Protein AF-A0A5E6N2L8-F1 (afdb_monomer)

Solvent-accessible surface area (backbone atoms only — not comparable to full-atom values): 9263 Å² total; per-residue (Å²): 128,86,51,7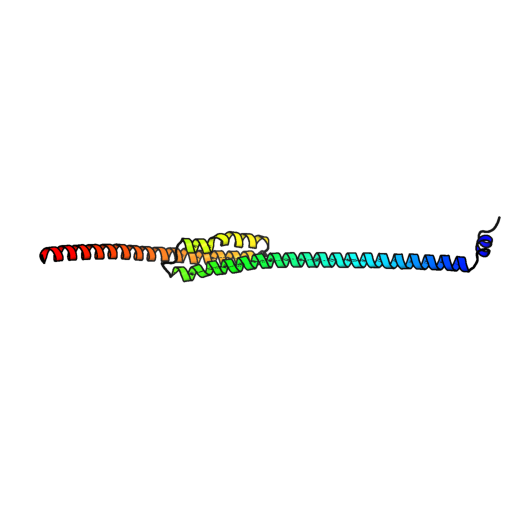3,65,64,65,58,70,72,53,57,69,67,58,56,50,51,51,52,52,49,52,54,49,55,50,52,52,51,54,49,51,56,49,49,52,54,50,48,53,52,49,52,52,50,50,51,52,51,50,55,50,51,50,53,49,51,55,48,50,55,44,52,48,51,38,53,49,39,51,51,46,48,57,55,46,63,73,43,61,76,41,82,83,60,44,74,66,58,54,47,66,46,45,69,59,38,66,60,40,53,56,56,36,59,77,75,48,54,72,72,54,40,52,52,53,52,48,52,54,50,56,52,47,54,54,48,55,54,51,50,58,58,41,50,55,53,52,52,50,51,54,51,49,52,52,51,51,54,50,50,53,52,52,51,53,52,51,53,52,53,53,57,62,71,78,104

Secondary structure (DSSP, 8-state):
---HHHHHHTS-HHHHHHHHHHHHHHHHHHHHHHHHHHHHHHHHHHHHHHHHHHHHHHHHHHHHHHHHHHHHHHHTHHHHTT-TTS-HHHHHHHHTTHHHHHHHHHHHS-HHHHHHHHHHHHHHHHHHHHHHHHHHHHHHHHHHHHHHHHHHHHHHHHHHHHHHHH--

Sequence (168 aa):
MESIIELFSKVSDVIWSAIIASCITIFGVYLTNKYHERRQTTLLAHEKQKYQSEQKFTLKKEVFLDVARSFADVLEIIPNLTNLEFTQKDIEMKMADHGGIVAKSCLVAKESSVAAILSYSTETTEVFIKLMKEREVVLGHQKTIEIYQSTINSAENEKDRIISRIKN

Radius of gyration: 42.79 Å; Cα contacts (8 Å, |Δi|>4): 44; chains: 1; bounding box: 114×40×117 Å

Foldseek 3Di:
DPPVVNVVVVDDVVVVVVVVVVVVVVVVVVVVVVVVVVVVVVVVVVVVVVVVVVVLVVLLVVLVVLQVQLVVLLVVVLVCLVPLPCDPVNNCVSNVCNVVSLVSNVVNDDPVVNVVSVVSVVVSVVSVVVSVVVSVVVNVVVVVVVVVVVVVVVVVVVVVVVVVVVVD

pLDDT: mean 90.08, std 8.8, range [46.56, 97.44]

Structure (mmCIF, N/CA/C/O backbone):
data_AF-A0A5E6N2L8-F1
#
_entry.id   AF-A0A5E6N2L8-F1
#
loop_
_atom_site.group_PDB
_atom_site.id
_atom_site.type_symbol
_atom_site.label_atom_id
_atom_site.label_alt_id
_atom_site.label_comp_id
_atom_site.label_asym_id
_atom_site.label_entity_id
_atom_site.label_seq_id
_atom_site.pdbx_PDB_ins_code
_atom_site.Cartn_x
_atom_site.Cartn_y
_atom_site.Cartn_z
_atom_site.occupancy
_atom_site.B_iso_or_equiv
_atom_site.auth_seq_id
_atom_site.auth_comp_id
_atom_site.auth_asym_id
_atom_site.auth_atom_id
_atom_site.pdbx_PDB_model_num
ATOM 1 N N . MET A 1 1 ? 63.946 -5.913 -69.819 1.00 46.56 1 MET A N 1
ATOM 2 C CA . MET A 1 1 ? 63.242 -5.563 -68.572 1.00 46.56 1 MET A CA 1
ATOM 3 C C . MET A 1 1 ? 61.821 -5.284 -69.008 1.00 46.56 1 MET A C 1
ATOM 5 O O . MET A 1 1 ? 61.542 -4.159 -69.397 1.00 46.56 1 MET A O 1
ATOM 9 N N . GLU A 1 2 ? 61.009 -6.339 -69.143 1.00 52.31 2 GLU A N 1
ATOM 10 C CA . GLU A 1 2 ? 59.612 -6.185 -69.568 1.00 52.31 2 GLU A CA 1
ATOM 11 C C . GLU A 1 2 ? 58.955 -5.216 -68.595 1.00 52.31 2 GLU A C 1
ATOM 13 O O . GLU A 1 2 ? 58.916 -5.448 -67.382 1.00 52.31 2 GLU A O 1
ATOM 18 N N . SER A 1 3 ? 58.581 -4.054 -69.118 1.00 60.84 3 SER A N 1
ATOM 19 C CA . SER A 1 3 ? 57.981 -3.015 -68.305 1.00 60.84 3 SER A CA 1
ATOM 20 C C . SER A 1 3 ? 56.618 -3.540 -67.879 1.00 60.84 3 SER A C 1
ATOM 22 O O . SER A 1 3 ? 55.884 -4.073 -68.704 1.00 60.84 3 SER A O 1
ATOM 24 N N . ILE A 1 4 ? 56.254 -3.373 -66.609 1.00 63.97 4 ILE A N 1
ATOM 25 C CA . ILE A 1 4 ? 54.952 -3.779 -66.040 1.00 63.97 4 ILE A CA 1
ATOM 26 C C . ILE A 1 4 ? 53.775 -3.353 -66.949 1.00 63.97 4 ILE A C 1
ATOM 28 O O . ILE A 1 4 ? 52.756 -4.028 -67.029 1.00 63.97 4 ILE A O 1
ATOM 32 N N . ILE A 1 5 ? 53.966 -2.278 -67.711 1.00 64.75 5 ILE A N 1
ATOM 33 C CA . ILE A 1 5 ? 53.054 -1.712 -68.704 1.00 64.75 5 ILE A CA 1
ATOM 34 C C . ILE A 1 5 ? 52.789 -2.647 -69.911 1.00 64.75 5 ILE A C 1
ATOM 36 O O . ILE A 1 5 ? 51.644 -2.740 -70.345 1.00 64.75 5 ILE A O 1
ATOM 40 N N . GLU A 1 6 ? 53.784 -3.379 -70.432 1.00 63.03 6 GLU A N 1
ATOM 41 C CA . GLU A 1 6 ? 53.599 -4.350 -71.538 1.00 63.03 6 GLU A CA 1
ATOM 42 C C . GLU A 1 6 ? 52.846 -5.611 -71.091 1.00 63.03 6 GLU A C 1
ATOM 44 O O . GLU A 1 6 ? 52.136 -6.244 -71.871 1.00 63.03 6 GLU A O 1
ATOM 49 N N . LEU A 1 7 ? 52.969 -5.967 -69.812 1.00 61.75 7 LEU A N 1
ATOM 50 C CA . LEU A 1 7 ? 52.265 -7.101 -69.216 1.00 61.75 7 LEU A CA 1
ATOM 51 C C . LEU A 1 7 ? 50.783 -6.765 -68.963 1.00 61.75 7 LEU A C 1
ATOM 53 O O . LEU A 1 7 ? 49.921 -7.627 -69.116 1.00 61.75 7 LEU A O 1
ATOM 57 N N . PHE A 1 8 ? 50.478 -5.497 -68.660 1.00 63.47 8 PHE A N 1
ATOM 58 C CA . PHE A 1 8 ? 49.113 -4.971 -68.532 1.00 63.47 8 PHE A CA 1
ATOM 59 C C . PHE A 1 8 ? 48.386 -4.831 -69.881 1.00 63.47 8 PHE A C 1
ATOM 61 O O . PHE A 1 8 ? 47.178 -5.065 -69.938 1.00 63.47 8 PHE A O 1
ATOM 68 N N . SER A 1 9 ? 49.095 -4.486 -70.962 1.00 65.56 9 SER A N 1
ATOM 69 C CA . SER A 1 9 ? 48.499 -4.286 -72.296 1.00 65.56 9 SER A CA 1
ATOM 70 C C . SER A 1 9 ? 48.175 -5.586 -73.043 1.00 65.56 9 SER A C 1
ATOM 72 O O . SER A 1 9 ? 47.424 -5.569 -74.016 1.00 65.56 9 SER A O 1
ATOM 74 N N . LYS A 1 10 ? 48.708 -6.726 -72.585 1.00 68.12 10 LYS A N 1
ATOM 75 C CA . LYS A 1 10 ? 48.451 -8.061 -73.157 1.00 68.12 10 LYS A CA 1
ATOM 76 C C . LYS A 1 10 ? 47.185 -8.727 -72.600 1.00 68.12 10 LYS A C 1
ATOM 78 O O . LYS A 1 10 ? 46.752 -9.765 -73.102 1.00 68.12 10 LYS A O 1
ATOM 83 N N . VAL A 1 11 ? 46.608 -8.153 -71.546 1.00 71.75 11 VAL A N 1
ATOM 84 C CA . VAL A 1 11 ? 45.395 -8.635 -70.881 1.00 71.75 11 VAL A CA 1
ATOM 85 C C . VAL A 1 11 ? 44.171 -8.069 -71.605 1.00 71.75 11 VAL A C 1
ATOM 87 O O . VAL A 1 11 ? 44.068 -6.863 -71.790 1.00 71.75 11 VAL A O 1
ATOM 90 N N . SER A 1 12 ? 43.242 -8.941 -72.011 1.00 76.38 12 SER A N 1
ATOM 91 C CA . SER A 1 12 ? 42.002 -8.547 -72.699 1.00 76.38 12 SER A CA 1
ATOM 92 C C . SER A 1 12 ? 41.166 -7.579 -71.856 1.00 76.38 12 SER A C 1
ATOM 94 O O . SER A 1 12 ? 41.001 -7.793 -70.652 1.00 76.38 12 SER A O 1
ATOM 96 N N . ASP A 1 13 ? 40.558 -6.580 -72.500 1.00 78.81 13 ASP A N 1
ATOM 97 C CA . ASP A 1 13 ? 39.634 -5.616 -71.881 1.00 78.81 13 ASP A CA 1
ATOM 98 C C . ASP A 1 13 ? 38.517 -6.294 -71.070 1.00 78.81 13 ASP A C 1
ATOM 100 O O . ASP A 1 13 ? 38.057 -5.765 -70.056 1.00 78.81 13 ASP A O 1
ATOM 104 N N . VAL A 1 14 ? 38.126 -7.516 -71.452 1.00 83.25 14 VAL A N 1
ATOM 105 C CA . VAL A 1 14 ? 37.145 -8.330 -70.718 1.00 83.25 14 VAL A CA 1
ATOM 106 C C . VAL A 1 14 ? 37.626 -8.637 -69.295 1.00 83.25 14 VAL A C 1
ATOM 108 O O . VAL A 1 14 ? 36.849 -8.541 -68.347 1.00 83.25 14 VAL A O 1
ATOM 111 N N . ILE A 1 15 ? 38.911 -8.945 -69.112 1.00 84.94 15 ILE A N 1
ATOM 112 C CA . ILE A 1 15 ? 39.492 -9.263 -67.800 1.00 84.94 15 ILE A CA 1
ATOM 113 C C . ILE A 1 15 ? 39.566 -7.998 -66.936 1.00 84.94 15 ILE A C 1
ATOM 115 O O . ILE A 1 15 ? 39.201 -8.040 -65.760 1.00 84.94 15 ILE A O 1
ATOM 119 N N . TRP A 1 16 ? 39.938 -6.854 -67.521 1.00 83.31 16 TRP A N 1
ATOM 120 C CA . TRP A 1 16 ? 39.904 -5.562 -66.827 1.00 83.31 16 TRP A CA 1
ATOM 121 C C . TRP A 1 16 ? 38.489 -5.179 -66.391 1.00 83.31 16 TRP A C 1
ATOM 123 O O . TRP A 1 16 ? 38.287 -4.769 -65.246 1.00 83.31 16 TRP A O 1
ATOM 133 N N . SER A 1 17 ? 37.493 -5.394 -67.255 1.00 86.44 17 SER A N 1
ATOM 134 C CA . SER A 1 17 ? 36.089 -5.145 -66.918 1.00 86.44 17 SER A CA 1
ATOM 135 C C . SER A 1 17 ? 35.597 -6.037 -65.770 1.00 86.44 17 SER A C 1
ATOM 137 O O . SER A 1 17 ? 34.917 -5.550 -64.866 1.00 86.44 17 SER A O 1
ATOM 139 N N . ALA A 1 18 ? 36.004 -7.312 -65.740 1.00 88.44 18 ALA A N 1
ATOM 140 C CA . ALA A 1 18 ? 35.645 -8.249 -64.680 1.00 88.44 18 ALA A CA 1
ATOM 141 C C . ALA A 1 18 ? 36.272 -7.862 -63.330 1.00 88.44 18 ALA A C 1
ATOM 143 O O . ALA A 1 18 ? 35.602 -7.921 -62.296 1.00 88.44 18 ALA A O 1
ATOM 144 N N . ILE A 1 19 ? 37.533 -7.413 -63.333 1.00 88.88 19 ILE A N 1
ATOM 145 C CA . ILE A 1 19 ? 38.221 -6.931 -62.126 1.00 88.88 19 ILE A CA 1
ATOM 146 C C . ILE A 1 19 ? 37.523 -5.681 -61.580 1.00 88.88 19 ILE A C 1
ATOM 148 O O . ILE A 1 19 ? 37.205 -5.621 -60.392 1.00 88.88 19 ILE A O 1
ATOM 152 N N . ILE A 1 20 ? 37.230 -4.705 -62.444 1.00 89.62 20 ILE A N 1
ATOM 153 C CA . ILE A 1 20 ? 36.555 -3.463 -62.046 1.00 89.62 20 ILE A CA 1
ATOM 154 C C . ILE A 1 20 ? 35.147 -3.762 -61.510 1.00 89.62 20 ILE A C 1
ATOM 156 O O . ILE A 1 20 ? 34.783 -3.262 -60.445 1.00 89.62 20 ILE A O 1
ATOM 160 N N . ALA A 1 21 ? 34.378 -4.623 -62.184 1.00 90.56 21 ALA A N 1
ATOM 161 C CA . ALA A 1 21 ? 33.045 -5.029 -61.738 1.00 90.56 21 ALA A CA 1
ATOM 162 C C . ALA A 1 21 ? 33.074 -5.734 -60.369 1.00 90.56 21 ALA A C 1
ATOM 164 O O . ALA A 1 21 ? 32.238 -5.453 -59.504 1.00 90.56 21 ALA A O 1
ATOM 165 N N . SER A 1 22 ? 34.061 -6.604 -60.137 1.00 92.31 22 SER A N 1
ATOM 166 C CA . SER A 1 22 ? 34.262 -7.273 -58.846 1.00 92.31 22 SER A CA 1
ATOM 167 C C . SER A 1 22 ? 34.590 -6.272 -57.732 1.00 92.31 22 SER A C 1
ATOM 169 O O . SER A 1 22 ? 33.947 -6.282 -56.680 1.00 92.31 22 SER A O 1
ATOM 171 N N . CYS A 1 23 ? 35.505 -5.331 -57.983 1.00 92.31 23 CYS A N 1
ATOM 172 C CA . CYS A 1 23 ? 35.852 -4.273 -57.030 1.00 92.31 23 CYS A CA 1
ATOM 173 C C . CYS A 1 23 ? 34.649 -3.387 -56.674 1.00 92.31 23 CYS A C 1
ATOM 175 O O . CYS A 1 23 ? 34.424 -3.112 -55.494 1.00 92.31 23 CYS A O 1
ATOM 177 N N . ILE A 1 24 ? 33.846 -2.984 -57.667 1.00 93.62 24 ILE A N 1
ATOM 178 C CA . ILE A 1 24 ? 32.617 -2.203 -57.445 1.00 93.62 24 ILE A CA 1
ATOM 179 C C . ILE A 1 24 ? 31.626 -2.995 -56.585 1.00 93.62 24 ILE A C 1
ATOM 181 O O . ILE A 1 24 ? 31.041 -2.442 -55.654 1.00 93.62 24 ILE A O 1
ATOM 185 N N . THR A 1 25 ? 31.475 -4.294 -56.847 1.00 94.56 25 THR A N 1
ATOM 186 C CA . THR A 1 25 ? 30.565 -5.164 -56.089 1.00 94.56 25 THR A CA 1
ATOM 187 C C . THR A 1 25 ? 31.010 -5.310 -54.633 1.00 94.56 25 THR A C 1
ATOM 189 O O . THR A 1 25 ? 30.212 -5.092 -53.721 1.00 94.56 25 THR A O 1
ATOM 192 N N . ILE A 1 26 ? 32.291 -5.610 -54.391 1.00 93.62 26 ILE A N 1
ATOM 193 C CA . ILE A 1 26 ? 32.857 -5.742 -53.038 1.00 93.62 26 ILE A CA 1
ATOM 194 C C . ILE A 1 26 ? 32.718 -4.425 -52.269 1.00 93.62 26 ILE A C 1
ATOM 196 O O . ILE A 1 26 ? 32.300 -4.422 -51.110 1.00 93.62 26 ILE A O 1
ATOM 200 N N . PHE A 1 27 ? 33.017 -3.298 -52.917 1.00 94.12 27 PHE A N 1
ATOM 201 C CA . PHE A 1 27 ? 32.884 -1.980 -52.307 1.00 94.12 27 PHE A CA 1
ATOM 202 C C . PHE A 1 27 ? 31.422 -1.639 -51.981 1.00 94.12 27 PHE A C 1
ATOM 204 O O . PHE A 1 27 ? 31.130 -1.157 -50.885 1.00 94.12 27 PHE A O 1
ATOM 211 N N . GLY A 1 28 ? 30.490 -1.954 -52.886 1.00 93.75 28 GLY A N 1
ATOM 212 C CA . GLY A 1 28 ? 29.053 -1.770 -52.676 1.00 93.75 28 GLY A CA 1
ATOM 213 C C . GLY A 1 28 ? 28.512 -2.592 -51.502 1.00 93.75 28 GLY A C 1
ATOM 214 O O . GLY A 1 28 ? 27.782 -2.057 -50.661 1.00 93.75 28 GLY A O 1
ATOM 215 N N . VAL A 1 29 ? 28.923 -3.859 -51.384 1.00 94.50 29 VAL A N 1
ATOM 216 C CA . VAL A 1 29 ? 28.563 -4.727 -50.247 1.00 94.50 29 VAL A CA 1
ATOM 217 C C . VAL A 1 29 ? 29.197 -4.222 -48.951 1.00 94.50 29 VAL A C 1
ATOM 219 O O . VAL A 1 29 ? 28.517 -4.165 -47.928 1.00 94.50 29 VAL A O 1
ATOM 222 N N . TYR A 1 30 ? 30.460 -3.788 -48.980 1.00 94.25 30 TYR A N 1
ATOM 223 C CA . TYR A 1 30 ? 31.142 -3.233 -47.808 1.00 94.25 30 TYR A CA 1
ATOM 224 C C . TYR A 1 30 ? 30.438 -1.978 -47.270 1.00 94.25 30 TYR A C 1
ATOM 226 O O . TYR A 1 30 ? 30.160 -1.890 -46.070 1.00 94.25 30 TYR A O 1
ATOM 234 N N . LEU A 1 31 ? 30.101 -1.022 -48.145 1.00 93.56 31 LEU A N 1
ATOM 235 C CA . LEU A 1 31 ? 29.368 0.186 -47.758 1.00 93.56 31 LEU A CA 1
ATOM 236 C C . LEU A 1 31 ? 27.981 -0.146 -47.199 1.00 93.56 31 LEU A C 1
ATOM 238 O O . LEU A 1 31 ? 27.591 0.392 -46.160 1.00 93.56 31 LEU A O 1
ATOM 242 N N . THR A 1 32 ? 27.264 -1.056 -47.859 1.00 92.88 32 THR A N 1
ATOM 243 C CA . THR A 1 32 ? 25.921 -1.487 -47.454 1.00 92.88 32 THR A CA 1
ATOM 244 C C . THR A 1 32 ? 25.947 -2.181 -46.091 1.00 92.88 32 THR A C 1
ATOM 246 O O . THR A 1 32 ? 25.194 -1.794 -45.196 1.00 92.88 32 THR A O 1
ATOM 249 N N . ASN A 1 33 ? 26.871 -3.119 -45.868 1.00 93.94 33 ASN A N 1
ATOM 250 C CA . ASN A 1 33 ? 27.029 -3.801 -44.580 1.00 93.94 33 ASN A CA 1
ATOM 251 C C . ASN A 1 33 ? 27.389 -2.825 -43.455 1.00 93.94 33 ASN A C 1
ATOM 253 O O . ASN A 1 33 ? 26.770 -2.863 -42.393 1.00 93.94 33 ASN A O 1
ATOM 257 N N . LYS A 1 34 ? 28.317 -1.891 -43.703 1.00 92.00 34 LYS A N 1
ATOM 258 C CA . LYS A 1 34 ? 28.701 -0.866 -42.720 1.00 92.00 34 LYS A CA 1
ATOM 259 C C . LYS A 1 34 ? 27.533 0.050 -42.351 1.00 92.00 34 LYS A C 1
ATOM 261 O O . LYS A 1 34 ? 27.391 0.452 -41.195 1.00 92.00 34 LYS A O 1
ATOM 266 N N . TYR A 1 35 ? 26.692 0.402 -43.322 1.00 92.94 35 TYR A N 1
ATOM 267 C CA . TYR A 1 35 ? 25.485 1.183 -43.064 1.00 92.94 35 TYR A CA 1
ATOM 268 C C . TYR A 1 35 ? 24.439 0.374 -42.281 1.00 92.94 35 TYR A C 1
ATOM 270 O O . TYR A 1 35 ? 23.867 0.888 -41.316 1.00 92.94 35 TYR A O 1
ATOM 278 N N . HIS A 1 36 ? 24.224 -0.895 -42.639 1.00 93.12 36 HIS A N 1
ATOM 279 C CA . HIS A 1 36 ? 23.311 -1.782 -41.918 1.00 93.12 36 HIS A CA 1
ATOM 280 C C . HIS A 1 36 ? 23.722 -1.987 -40.461 1.00 93.12 36 HIS A C 1
ATOM 282 O O . HIS A 1 36 ? 22.862 -1.878 -39.589 1.00 93.12 36 HIS A O 1
ATOM 288 N N . GLU A 1 37 ? 25.009 -2.195 -40.185 1.00 93.88 37 GLU A N 1
ATOM 289 C CA . GLU A 1 37 ? 25.539 -2.339 -38.824 1.00 93.88 37 GLU A CA 1
ATOM 290 C C . GLU A 1 37 ? 25.282 -1.076 -37.981 1.00 93.88 37 GLU A C 1
ATOM 292 O O . GLU A 1 37 ? 24.764 -1.145 -36.862 1.00 93.88 37 GLU A O 1
ATOM 297 N N . ARG A 1 38 ? 25.544 0.113 -38.543 1.00 91.75 38 ARG A N 1
ATOM 298 C CA . ARG A 1 38 ? 25.254 1.398 -37.876 1.00 91.75 38 ARG A CA 1
ATOM 299 C C . ARG A 1 38 ? 23.765 1.593 -37.599 1.00 91.75 38 ARG A C 1
ATOM 301 O O . ARG A 1 38 ? 23.380 2.050 -36.521 1.00 91.75 38 ARG A O 1
ATOM 308 N N . ARG A 1 39 ? 22.909 1.249 -38.563 1.00 92.19 39 ARG A N 1
ATOM 309 C CA . ARG A 1 39 ? 21.455 1.350 -38.390 1.00 92.19 39 ARG A CA 1
ATOM 310 C C . ARG A 1 39 ? 20.967 0.370 -37.327 1.00 92.19 39 ARG A C 1
ATOM 312 O O . ARG A 1 39 ? 20.180 0.753 -36.471 1.00 92.19 39 ARG A O 1
ATOM 319 N N . GLN A 1 40 ? 21.449 -0.868 -37.360 1.00 93.44 40 GLN A N 1
ATOM 320 C CA . GLN A 1 40 ? 21.056 -1.913 -36.419 1.00 93.44 40 GLN A CA 1
ATOM 321 C C . GLN A 1 40 ? 21.474 -1.573 -34.987 1.00 93.44 40 GLN A C 1
ATOM 323 O O . GLN A 1 40 ? 20.658 -1.679 -34.079 1.00 93.44 40 GLN A O 1
ATOM 328 N N . THR A 1 41 ? 22.699 -1.091 -34.778 1.00 94.50 41 THR A N 1
ATOM 329 C CA . THR A 1 41 ? 23.165 -0.656 -33.448 1.00 94.50 41 THR A CA 1
ATOM 330 C C . THR A 1 41 ? 22.344 0.512 -32.900 1.00 94.50 41 THR A C 1
ATOM 332 O O . THR A 1 41 ? 21.978 0.507 -31.726 1.00 94.50 41 THR A O 1
ATOM 335 N N . THR A 1 42 ? 21.979 1.473 -33.754 1.00 94.25 42 THR A N 1
ATOM 336 C CA . THR A 1 42 ? 21.102 2.594 -33.373 1.00 94.25 42 THR A CA 1
ATOM 337 C C . THR A 1 42 ? 19.697 2.111 -32.999 1.00 94.25 42 THR A C 1
ATOM 339 O O . THR A 1 42 ? 19.145 2.545 -31.988 1.00 94.25 42 THR A O 1
ATOM 342 N N . LEU A 1 43 ? 19.131 1.180 -33.775 1.00 94.50 43 LEU A N 1
ATOM 343 C CA . LEU A 1 43 ? 17.826 0.578 -33.486 1.00 94.50 43 LEU A CA 1
ATOM 344 C C . LEU A 1 43 ? 17.844 -0.190 -32.161 1.00 94.50 43 LEU A C 1
ATOM 346 O O . LEU A 1 43 ? 16.985 0.048 -31.318 1.00 94.50 43 LEU A O 1
ATOM 350 N N . LEU A 1 44 ? 18.859 -1.026 -31.932 1.00 95.25 44 LEU A N 1
ATOM 351 C CA . LEU A 1 44 ? 19.018 -1.775 -30.683 1.00 95.25 44 LEU A CA 1
ATOM 352 C C . LEU A 1 44 ? 19.181 -0.848 -29.471 1.00 95.25 44 LEU A C 1
ATOM 354 O O . LEU A 1 44 ? 18.633 -1.124 -28.405 1.00 95.25 44 LEU A O 1
ATOM 358 N N . ALA A 1 45 ? 19.903 0.268 -29.615 1.00 94.88 45 ALA A N 1
ATOM 359 C CA . ALA A 1 45 ? 20.037 1.258 -28.548 1.00 94.88 45 ALA A CA 1
ATOM 360 C C . ALA A 1 45 ? 18.687 1.909 -28.203 1.00 94.88 45 ALA A C 1
ATOM 362 O O . ALA A 1 45 ? 18.338 2.021 -27.024 1.00 94.88 45 ALA A O 1
ATOM 363 N N . HIS A 1 46 ? 17.905 2.280 -29.220 1.00 95.31 46 HIS A N 1
ATOM 364 C CA . HIS A 1 46 ? 16.568 2.838 -29.035 1.00 95.31 46 HIS A CA 1
ATOM 365 C C . HIS A 1 46 ? 15.596 1.814 -28.425 1.00 95.31 46 HIS A C 1
ATOM 367 O O . HIS A 1 46 ? 14.863 2.139 -27.491 1.00 95.31 46 HIS A O 1
ATOM 373 N N . GLU A 1 47 ? 15.604 0.566 -28.898 1.00 94.75 47 GLU A N 1
ATOM 374 C CA . GLU A 1 47 ? 14.795 -0.522 -28.335 1.00 94.75 47 GLU A CA 1
ATOM 375 C C . GLU A 1 47 ? 15.160 -0.804 -26.879 1.00 94.75 47 GLU A C 1
ATOM 377 O O . GLU A 1 47 ? 14.268 -0.906 -26.038 1.00 94.75 47 GLU A O 1
ATOM 382 N N . LYS A 1 48 ? 16.456 -0.835 -26.546 1.00 94.44 48 LYS A N 1
ATOM 383 C CA . LYS A 1 48 ? 16.922 -0.976 -25.161 1.00 94.44 48 LYS A CA 1
ATOM 384 C C . LYS A 1 48 ? 16.391 0.151 -24.278 1.00 94.44 48 LYS A C 1
ATOM 386 O O . LYS A 1 48 ? 15.904 -0.116 -23.180 1.00 94.44 48 LYS A O 1
ATOM 391 N N . GLN A 1 49 ? 16.462 1.398 -24.744 1.00 95.00 49 GLN A N 1
ATOM 392 C CA . GLN A 1 49 ? 15.945 2.546 -23.999 1.00 95.00 49 GLN A CA 1
ATOM 393 C C . GLN A 1 49 ? 14.423 2.471 -23.823 1.00 95.00 49 GLN A C 1
ATOM 395 O O . GLN A 1 49 ? 13.919 2.692 -22.719 1.00 95.00 49 GLN A O 1
ATOM 400 N N . LYS A 1 50 ? 13.692 2.131 -24.890 1.00 95.06 50 LYS A N 1
ATOM 401 C CA . LYS A 1 50 ? 12.238 1.951 -24.853 1.00 95.06 50 LYS A CA 1
ATOM 402 C C . LYS A 1 50 ? 11.854 0.867 -23.845 1.00 95.06 50 LYS A C 1
ATOM 404 O O . LYS A 1 50 ? 11.047 1.129 -22.959 1.00 95.06 50 LYS A O 1
ATOM 409 N N . TYR A 1 51 ? 12.508 -0.288 -23.915 1.00 94.94 51 TYR A N 1
ATOM 410 C CA . TYR A 1 51 ? 12.281 -1.417 -23.018 1.00 94.94 51 TYR A CA 1
ATOM 411 C C . TYR A 1 51 ? 12.549 -1.063 -21.549 1.00 94.94 51 TYR A C 1
ATOM 413 O O . TYR A 1 51 ? 11.730 -1.346 -20.678 1.00 94.94 51 TYR A O 1
ATOM 421 N N . GLN A 1 52 ? 13.653 -0.369 -21.255 1.00 93.38 52 GLN A N 1
ATOM 422 C CA . GLN A 1 52 ? 13.948 0.106 -19.896 1.00 93.38 52 GLN A CA 1
ATOM 423 C C . GLN A 1 52 ? 12.884 1.084 -19.373 1.00 93.38 52 GLN A C 1
ATOM 425 O O . GLN A 1 52 ? 12.522 1.045 -18.195 1.00 93.38 52 GLN A O 1
ATOM 430 N N . SER A 1 53 ? 12.373 1.957 -20.243 1.00 92.62 53 SER A N 1
ATOM 431 C CA . SER A 1 53 ? 11.309 2.904 -19.902 1.00 92.62 53 SER A CA 1
ATOM 432 C C . SER A 1 53 ? 9.981 2.193 -19.623 1.00 92.62 53 SER A C 1
ATOM 434 O O . SER A 1 53 ? 9.330 2.475 -18.616 1.00 92.62 53 SER A O 1
ATOM 436 N N . GLU A 1 54 ? 9.615 1.218 -20.459 1.00 93.25 54 GLU A N 1
ATOM 437 C CA . GLU A 1 54 ? 8.419 0.384 -20.288 1.00 93.25 54 GLU A CA 1
ATOM 438 C C . GLU A 1 54 ? 8.479 -0.450 -19.005 1.00 93.25 54 GLU A C 1
ATOM 440 O O . GLU A 1 54 ? 7.506 -0.473 -18.249 1.00 93.25 54 GLU A O 1
ATOM 445 N N . GLN A 1 55 ? 9.626 -1.062 -18.692 1.00 90.88 55 GLN A N 1
ATOM 446 C CA . GLN A 1 55 ? 9.814 -1.777 -17.425 1.00 90.88 55 GLN A CA 1
ATOM 447 C C . GLN A 1 55 ? 9.645 -0.849 -16.221 1.00 90.88 55 GLN A C 1
ATOM 449 O O . GLN A 1 55 ? 8.927 -1.172 -15.275 1.00 90.88 55 GLN A O 1
ATOM 454 N N . LYS A 1 56 ? 10.267 0.336 -16.260 1.00 88.69 56 LYS A N 1
ATOM 455 C CA . LYS A 1 56 ? 10.160 1.318 -15.174 1.00 88.69 56 LYS A CA 1
ATOM 456 C C . LYS A 1 56 ? 8.727 1.815 -14.997 1.00 88.69 56 LYS A C 1
ATOM 458 O O . LYS A 1 56 ? 8.289 2.018 -13.865 1.00 88.69 56 LYS A O 1
ATOM 463 N N . PHE A 1 57 ? 8.009 2.038 -16.093 1.00 90.62 57 PHE A N 1
ATOM 464 C CA . PHE A 1 57 ? 6.606 2.434 -16.056 1.00 90.62 57 PHE A CA 1
ATOM 465 C C . PHE A 1 57 ? 5.726 1.324 -15.477 1.00 90.62 57 PHE A C 1
ATOM 467 O O . PHE A 1 57 ? 4.919 1.598 -14.592 1.00 90.62 57 PHE A O 1
ATOM 474 N N . THR A 1 58 ? 5.931 0.083 -15.919 1.00 91.81 58 THR A N 1
ATOM 475 C CA . THR A 1 58 ? 5.194 -1.094 -15.438 1.00 91.81 58 THR A CA 1
ATOM 476 C C . THR A 1 58 ? 5.398 -1.290 -13.940 1.00 91.81 58 THR A C 1
ATOM 478 O O . THR A 1 58 ? 4.421 -1.333 -13.198 1.00 91.81 58 THR A O 1
ATOM 481 N N . LEU A 1 59 ? 6.652 -1.254 -13.476 1.00 88.69 59 LEU A N 1
ATOM 482 C CA . LEU A 1 59 ? 6.982 -1.360 -12.054 1.00 88.69 59 LEU A CA 1
ATOM 483 C C . LEU A 1 59 ? 6.295 -0.269 -11.223 1.00 88.69 59 LEU A C 1
ATOM 485 O O . LEU A 1 59 ? 5.723 -0.545 -10.172 1.00 88.69 59 LEU A O 1
ATOM 489 N N . LYS A 1 60 ? 6.326 0.985 -11.691 1.00 90.00 60 LYS A N 1
ATOM 490 C CA . LYS A 1 60 ? 5.643 2.086 -11.000 1.00 90.00 60 LYS A CA 1
ATOM 491 C C . LYS A 1 60 ? 4.137 1.884 -10.971 1.00 90.00 60 LYS A C 1
ATOM 493 O O . LYS A 1 60 ? 3.528 2.093 -9.930 1.00 90.00 60 LYS A O 1
ATOM 498 N N . LYS A 1 61 ? 3.542 1.497 -12.098 1.00 92.62 61 LYS A N 1
ATOM 499 C CA . LYS A 1 61 ? 2.104 1.258 -12.205 1.00 92.62 61 LYS A CA 1
ATOM 500 C C . LYS A 1 61 ? 1.658 0.192 -11.208 1.00 92.62 61 LYS A C 1
ATOM 502 O O . LYS A 1 61 ? 0.710 0.444 -10.479 1.00 92.62 61 LYS A O 1
ATOM 507 N N . GLU A 1 62 ? 2.343 -0.945 -11.151 1.00 91.50 62 GLU A N 1
ATOM 508 C CA . GLU A 1 62 ? 2.025 -2.024 -10.208 1.00 91.50 62 GLU A CA 1
ATOM 509 C C . GLU A 1 62 ? 2.110 -1.542 -8.759 1.00 91.50 62 GLU A C 1
ATOM 511 O O . GLU A 1 62 ? 1.133 -1.632 -8.022 1.00 91.50 62 GLU A O 1
ATOM 516 N N . VAL A 1 63 ? 3.229 -0.922 -8.373 1.00 92.50 63 VAL A N 1
ATOM 517 C CA . VAL A 1 63 ? 3.419 -0.459 -6.992 1.00 92.50 63 VAL A CA 1
ATOM 518 C C . VAL A 1 63 ? 2.398 0.610 -6.592 1.00 92.50 63 VAL A C 1
ATOM 520 O O . VAL A 1 63 ? 1.853 0.552 -5.495 1.00 92.50 63 VAL A O 1
ATOM 523 N N . PHE A 1 64 ? 2.109 1.586 -7.456 1.00 92.81 64 PHE A N 1
ATOM 524 C CA . PHE A 1 64 ? 1.145 2.638 -7.119 1.00 92.81 64 PHE A CA 1
ATOM 525 C C . PHE A 1 64 ? -0.309 2.157 -7.156 1.00 92.81 64 PHE A C 1
ATOM 527 O O . PHE A 1 64 ? -1.130 2.705 -6.422 1.00 92.81 64 PHE A O 1
ATOM 534 N N . LEU A 1 65 ? -0.637 1.139 -7.958 1.00 94.19 65 LEU A N 1
ATOM 535 C CA . LEU A 1 65 ? -1.950 0.492 -7.902 1.00 94.19 65 LEU A CA 1
ATOM 536 C C . LEU A 1 65 ? -2.144 -0.249 -6.577 1.00 94.19 65 LEU A C 1
ATOM 538 O O . LEU A 1 65 ? -3.202 -0.102 -5.967 1.00 94.19 65 LEU A O 1
ATOM 542 N N . ASP A 1 66 ? -1.122 -0.968 -6.105 1.00 93.81 66 ASP A N 1
ATOM 543 C CA . ASP A 1 66 ? -1.157 -1.628 -4.795 1.00 93.81 66 ASP A CA 1
ATOM 544 C C . ASP A 1 66 ? -1.357 -0.599 -3.670 1.00 93.81 66 ASP A C 1
ATOM 546 O O . ASP A 1 66 ? -2.203 -0.791 -2.796 1.00 93.81 66 ASP A O 1
ATOM 550 N N . VAL A 1 67 ? -0.642 0.534 -3.721 1.00 93.44 67 VAL A N 1
ATOM 551 C CA . VAL A 1 67 ? -0.795 1.635 -2.748 1.00 93.44 67 VAL A CA 1
ATOM 552 C C . VAL A 1 67 ? -2.209 2.207 -2.769 1.00 93.44 67 VAL A C 1
ATOM 554 O O . VAL A 1 67 ? -2.822 2.352 -1.714 1.00 93.44 67 VAL A O 1
ATOM 557 N N . ALA A 1 68 ? -2.740 2.517 -3.953 1.00 92.69 68 ALA A N 1
ATOM 558 C CA . ALA A 1 68 ? -4.080 3.080 -4.085 1.00 92.69 68 ALA A CA 1
ATOM 559 C C . ALA A 1 68 ? -5.150 2.126 -3.538 1.00 92.69 68 ALA A C 1
ATOM 561 O O . ALA A 1 68 ? -6.037 2.557 -2.801 1.00 92.69 68 ALA A O 1
ATOM 562 N N . ARG A 1 69 ? -5.037 0.830 -3.852 1.00 93.50 69 ARG A N 1
ATOM 563 C CA . ARG A 1 69 ? -5.927 -0.204 -3.317 1.00 93.50 69 ARG A CA 1
ATOM 564 C C . ARG A 1 69 ? -5.835 -0.281 -1.798 1.00 93.50 69 ARG A C 1
ATOM 566 O O . ARG A 1 69 ? -6.854 -0.223 -1.124 1.00 93.50 69 ARG A O 1
ATOM 573 N N . SER A 1 70 ? -4.618 -0.336 -1.269 1.00 93.75 70 SER A N 1
ATOM 574 C CA . SER A 1 70 ? -4.395 -0.449 0.167 1.00 93.75 70 SER A CA 1
ATOM 575 C C . SER A 1 70 ? -4.925 0.762 0.942 1.00 93.75 70 SER A C 1
ATOM 577 O O . SER A 1 70 ? -5.521 0.602 2.004 1.00 93.75 70 SER A O 1
ATOM 579 N N . PHE A 1 71 ? -4.785 1.977 0.402 1.00 93.00 71 PHE A N 1
ATOM 580 C CA . PHE A 1 71 ? -5.399 3.161 1.003 1.00 93.00 71 PHE A CA 1
ATOM 581 C C . PHE A 1 71 ? -6.922 3.154 0.932 1.00 93.00 71 PHE A C 1
ATOM 583 O O . PHE A 1 71 ? -7.549 3.610 1.884 1.00 93.00 71 PHE A O 1
ATOM 590 N N . ALA A 1 72 ? -7.520 2.630 -0.140 1.00 92.56 72 ALA A N 1
ATOM 591 C CA . ALA A 1 72 ? -8.968 2.462 -0.203 1.00 92.56 72 ALA A CA 1
ATOM 592 C C . ALA A 1 72 ? -9.463 1.476 0.870 1.00 92.56 72 ALA A C 1
ATOM 594 O O . ALA A 1 72 ? -10.409 1.796 1.589 1.00 92.56 72 ALA A O 1
ATOM 595 N N . ASP A 1 73 ? -8.777 0.340 1.039 1.00 92.38 73 ASP A N 1
ATOM 596 C CA . ASP A 1 73 ? -9.116 -0.672 2.049 1.00 92.38 73 ASP A CA 1
ATOM 597 C C . ASP A 1 73 ? -9.034 -0.099 3.476 1.00 92.38 73 ASP A C 1
ATOM 599 O O . ASP A 1 73 ? -9.950 -0.298 4.278 1.00 92.38 73 ASP A O 1
ATOM 603 N N . VAL A 1 74 ? -7.976 0.664 3.785 1.00 91.75 74 VAL A N 1
ATOM 604 C CA . VAL A 1 74 ? -7.807 1.329 5.091 1.00 91.75 74 VAL A CA 1
ATOM 605 C C . VAL A 1 74 ? -8.833 2.444 5.297 1.00 91.75 74 VAL A C 1
ATOM 607 O O . VAL A 1 74 ? -9.377 2.580 6.391 1.00 91.75 74 VAL A O 1
ATOM 610 N N . LEU A 1 75 ? -9.143 3.232 4.265 1.00 90.69 75 LEU A N 1
ATOM 611 C CA . LEU A 1 75 ? -10.130 4.309 4.366 1.00 90.69 75 LEU A CA 1
ATOM 612 C C . LEU A 1 75 ? -11.539 3.767 4.654 1.00 90.69 75 LEU A C 1
ATOM 614 O O . LEU A 1 75 ? -12.307 4.401 5.376 1.00 90.69 75 LEU A O 1
ATOM 618 N N . GLU A 1 76 ? -11.861 2.572 4.155 1.00 91.56 76 GLU A N 1
ATOM 619 C CA . GLU A 1 76 ? -13.129 1.885 4.419 1.00 91.56 76 GLU A CA 1
ATOM 620 C C . GLU A 1 76 ? -13.301 1.474 5.894 1.00 91.56 76 GLU A C 1
ATOM 622 O O . GLU A 1 76 ? -14.422 1.257 6.353 1.00 91.56 76 GLU A O 1
ATOM 627 N N . ILE A 1 77 ? -12.218 1.388 6.674 1.00 92.56 77 ILE A N 1
ATOM 628 C CA . ILE A 1 77 ? -12.288 1.059 8.106 1.00 92.56 77 ILE A CA 1
ATOM 629 C C . ILE A 1 77 ? -13.050 2.149 8.863 1.00 92.56 77 ILE A C 1
ATOM 631 O O . ILE A 1 77 ? -13.920 1.833 9.670 1.00 92.56 77 ILE A O 1
ATOM 635 N N . ILE A 1 78 ? -12.764 3.424 8.578 1.00 91.38 78 ILE A N 1
ATOM 636 C CA . ILE A 1 78 ? -13.314 4.580 9.304 1.00 91.38 78 ILE A CA 1
ATOM 637 C C . ILE A 1 78 ? -14.850 4.555 9.394 1.00 91.38 78 ILE A C 1
ATOM 639 O O . ILE A 1 78 ? -15.363 4.593 10.514 1.00 91.38 78 ILE A O 1
ATOM 643 N N . PRO A 1 79 ? -15.614 4.472 8.285 1.00 90.94 79 PRO A N 1
ATOM 644 C CA . PRO A 1 79 ? -17.072 4.407 8.369 1.00 90.94 79 PRO A CA 1
ATOM 645 C C . PRO A 1 79 ? -17.563 3.125 9.061 1.00 90.94 79 PRO A C 1
ATOM 647 O O . PRO A 1 79 ? -18.547 3.173 9.801 1.00 90.94 79 PRO A O 1
ATOM 650 N N . ASN A 1 80 ? -16.862 2.000 8.890 1.00 92.62 80 ASN A N 1
ATOM 651 C CA . ASN A 1 80 ? -17.232 0.718 9.495 1.00 92.62 80 ASN A CA 1
ATOM 652 C C . ASN A 1 80 ? -17.020 0.669 11.016 1.00 92.62 80 ASN A C 1
ATOM 654 O O . ASN A 1 80 ? -17.668 -0.134 11.682 1.00 92.62 80 ASN A O 1
ATOM 658 N N . LEU A 1 81 ? -16.204 1.557 11.599 1.00 91.88 81 LEU A N 1
ATOM 659 C CA . LEU A 1 81 ? -16.055 1.654 13.059 1.00 91.88 81 LEU A CA 1
ATOM 660 C C . LEU A 1 81 ? -17.370 1.997 13.777 1.00 91.88 81 LEU A C 1
ATOM 662 O O . LEU A 1 81 ? -17.510 1.680 14.959 1.00 91.88 81 LEU A O 1
ATOM 666 N N . THR A 1 82 ? -18.334 2.602 13.073 1.00 90.06 82 THR A N 1
ATOM 667 C CA . THR A 1 82 ? -19.681 2.876 13.603 1.00 90.06 82 THR A CA 1
ATOM 668 C C . THR A 1 82 ? -20.518 1.610 13.795 1.00 90.06 82 THR A C 1
ATOM 670 O O . THR A 1 82 ? -21.421 1.597 14.631 1.00 90.06 82 THR A O 1
ATOM 673 N N . ASN A 1 83 ? -20.204 0.534 13.068 1.00 92.75 83 ASN A N 1
ATOM 674 C CA . ASN A 1 83 ? -20.812 -0.770 13.266 1.00 92.75 83 ASN A CA 1
ATOM 675 C C . ASN A 1 83 ? -20.081 -1.507 14.400 1.00 92.75 83 ASN A C 1
ATOM 677 O O . ASN A 1 83 ? -18.891 -1.818 14.305 1.00 92.75 83 ASN A O 1
ATOM 681 N N . LEU A 1 84 ? -20.785 -1.812 15.489 1.00 89.75 84 LEU A N 1
ATOM 682 C CA . LEU A 1 84 ? -20.199 -2.524 16.629 1.00 89.75 84 LEU A CA 1
ATOM 683 C C . LEU A 1 84 ? -19.949 -4.013 16.336 1.00 89.75 84 LEU A C 1
ATOM 685 O O . LEU A 1 84 ? -19.089 -4.617 16.971 1.00 89.75 84 LEU A O 1
ATOM 689 N N . GLU A 1 85 ? -20.609 -4.578 15.322 1.00 91.50 85 GLU A N 1
ATOM 690 C CA . GLU A 1 85 ? -20.350 -5.944 14.846 1.00 91.50 85 GLU A CA 1
ATOM 691 C C . GLU A 1 85 ? -19.052 -6.051 14.037 1.00 91.50 85 GLU A C 1
ATOM 693 O O . GLU A 1 85 ? -18.520 -7.147 13.876 1.00 91.50 85 GLU A O 1
ATOM 698 N N . PHE A 1 86 ? -18.516 -4.928 13.544 1.00 93.88 86 PHE A N 1
ATOM 699 C CA . PHE A 1 86 ? -17.243 -4.904 12.830 1.00 93.88 86 PHE A CA 1
ATOM 700 C C . PHE A 1 86 ? -16.107 -5.281 13.785 1.00 93.88 86 PHE A C 1
ATOM 702 O O . PHE A 1 86 ? -15.811 -4.579 14.757 1.00 93.88 86 PHE A O 1
ATOM 709 N N . THR A 1 87 ? -15.495 -6.436 13.573 1.00 92.69 87 THR A N 1
ATOM 710 C CA . THR A 1 87 ? -14.609 -7.019 14.577 1.00 92.69 87 THR A CA 1
ATOM 711 C C . THR A 1 87 ? -13.185 -6.487 14.456 1.00 92.69 87 THR A C 1
ATOM 713 O O . THR A 1 87 ? -12.753 -5.997 13.414 1.00 92.69 87 THR A O 1
ATOM 716 N N . GLN A 1 88 ? -12.403 -6.662 15.523 1.00 90.69 88 GLN A N 1
ATOM 717 C CA . GLN A 1 88 ? -10.960 -6.413 15.492 1.00 90.69 88 GLN A CA 1
ATOM 718 C C . GLN A 1 88 ? -10.262 -7.216 14.376 1.00 90.69 88 GLN A C 1
ATOM 720 O O . GLN A 1 88 ? -9.351 -6.715 13.725 1.00 90.69 88 GLN A O 1
ATOM 725 N N . LYS A 1 89 ? -10.739 -8.435 14.099 1.00 93.69 89 LYS A N 1
ATOM 726 C CA . LYS A 1 89 ? -10.217 -9.282 13.024 1.00 93.69 89 LYS A CA 1
ATOM 727 C C . LYS A 1 89 ? -10.473 -8.683 11.637 1.00 93.69 89 LYS A C 1
ATOM 729 O O . LYS A 1 89 ? -9.621 -8.806 10.760 1.00 93.69 89 LYS A O 1
ATOM 734 N N . ASP A 1 90 ? -11.617 -8.033 11.435 1.00 93.19 90 ASP A N 1
ATOM 735 C CA . ASP A 1 90 ? -11.941 -7.381 10.161 1.00 93.19 90 ASP A CA 1
ATOM 736 C C . ASP A 1 90 ? -11.047 -6.153 9.919 1.00 93.19 90 ASP A C 1
ATOM 738 O O . ASP A 1 90 ? -10.583 -5.927 8.799 1.00 93.19 90 ASP A O 1
ATOM 742 N N . ILE A 1 91 ? -10.740 -5.403 10.985 1.00 92.44 91 ILE A N 1
ATOM 743 C CA . ILE A 1 91 ? -9.765 -4.301 10.965 1.00 92.44 91 ILE A CA 1
ATOM 744 C C . ILE A 1 91 ? -8.375 -4.828 10.591 1.00 92.44 91 ILE A C 1
ATOM 746 O O . ILE A 1 91 ? -7.743 -4.314 9.667 1.00 92.44 91 ILE A O 1
ATOM 750 N N . GLU A 1 92 ? -7.907 -5.872 11.280 1.00 91.50 92 GLU A N 1
ATOM 751 C CA . GLU A 1 92 ? -6.596 -6.483 11.034 1.00 91.50 92 GLU A CA 1
ATO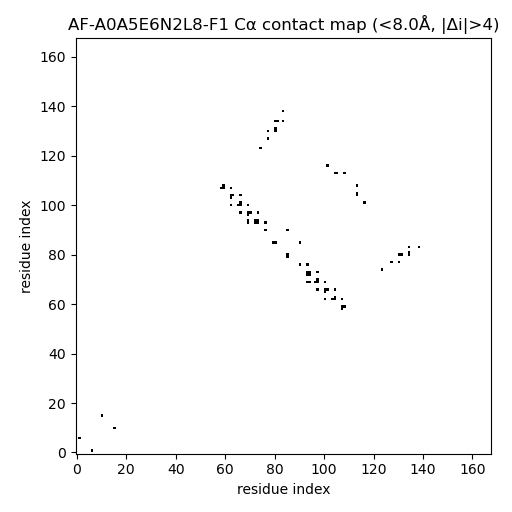M 752 C C . GLU A 1 92 ? -6.469 -7.006 9.604 1.00 91.50 92 GLU A C 1
ATOM 754 O O . GLU A 1 92 ? -5.441 -6.795 8.964 1.00 91.50 92 GLU A O 1
ATOM 759 N N . MET A 1 93 ? -7.526 -7.617 9.064 1.00 92.19 93 MET A N 1
ATOM 760 C CA . MET A 1 93 ? -7.541 -8.112 7.688 1.00 92.19 93 MET A CA 1
ATOM 761 C C . MET A 1 93 ? -7.373 -6.985 6.663 1.00 92.19 93 MET A C 1
ATOM 763 O O . MET A 1 93 ? -6.625 -7.148 5.702 1.00 92.19 93 MET A O 1
ATOM 767 N N . LYS A 1 94 ? -8.022 -5.834 6.877 1.00 90.69 94 LYS A N 1
ATOM 768 C CA . LYS A 1 94 ? -7.880 -4.661 5.998 1.00 90.69 94 LYS A CA 1
ATOM 769 C C . LYS A 1 94 ? -6.524 -3.959 6.147 1.00 90.69 94 LYS A C 1
ATOM 771 O O . LYS A 1 94 ? -6.079 -3.302 5.210 1.00 90.69 94 LYS A O 1
ATOM 776 N N . MET A 1 95 ? -5.853 -4.098 7.293 1.00 89.88 95 MET A N 1
ATOM 777 C CA . MET A 1 95 ? -4.547 -3.473 7.553 1.00 89.88 95 MET A CA 1
ATOM 778 C C . MET A 1 95 ? -3.333 -4.378 7.286 1.00 89.88 95 MET A C 1
ATOM 780 O O . MET A 1 95 ? -2.224 -3.851 7.189 1.00 89.88 95 MET A O 1
ATOM 784 N N . ALA A 1 96 ? -3.517 -5.697 7.159 1.00 89.12 96 ALA A N 1
ATOM 785 C CA . ALA A 1 96 ? -2.448 -6.704 7.205 1.00 89.12 96 ALA A CA 1
ATOM 786 C C . ALA A 1 96 ? -1.226 -6.378 6.326 1.00 89.12 96 ALA A C 1
ATOM 788 O O . ALA A 1 96 ? -0.093 -6.404 6.805 1.00 89.12 96 ALA A O 1
ATOM 789 N N . ASP A 1 97 ? -1.459 -6.001 5.067 1.00 90.44 97 ASP A N 1
ATOM 790 C CA . ASP A 1 97 ? -0.388 -5.750 4.095 1.00 90.44 97 ASP A CA 1
ATOM 791 C C . ASP A 1 97 ? -0.065 -4.260 3.906 1.00 90.44 97 ASP A C 1
ATOM 793 O O . ASP A 1 97 ? 0.859 -3.906 3.165 1.00 90.44 97 ASP A O 1
ATOM 797 N N . HIS A 1 98 ? -0.793 -3.368 4.587 1.00 91.19 98 HIS A N 1
ATOM 798 C CA . HIS A 1 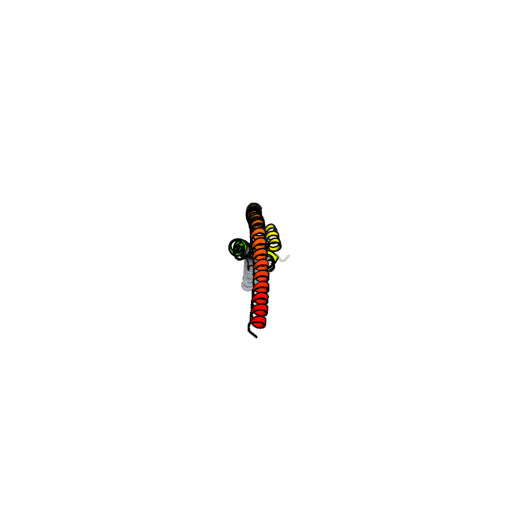98 ? -0.728 -1.929 4.338 1.00 91.19 98 HIS A CA 1
ATOM 799 C C . HIS A 1 98 ? 0.690 -1.370 4.503 1.00 91.19 98 HIS A C 1
ATOM 801 O O . HIS A 1 98 ? 1.225 -0.714 3.604 1.00 91.19 98 HIS A O 1
ATOM 807 N N . GLY A 1 99 ? 1.340 -1.694 5.624 1.00 89.19 99 GLY A N 1
ATOM 808 C CA . GLY A 1 99 ? 2.698 -1.231 5.910 1.00 89.19 99 GLY A CA 1
ATOM 809 C C . GLY A 1 99 ? 3.727 -1.725 4.887 1.00 89.19 99 GLY A C 1
ATOM 810 O O . GLY A 1 99 ? 4.597 -0.961 4.469 1.00 89.19 99 GLY A O 1
ATOM 811 N N . GLY A 1 100 ? 3.602 -2.976 4.430 1.00 91.75 100 GLY A N 1
ATOM 812 C CA . GLY A 1 100 ? 4.492 -3.552 3.418 1.00 91.75 100 GLY A CA 1
ATOM 813 C C . GLY A 1 100 ? 4.338 -2.879 2.053 1.00 91.75 100 GLY A C 1
ATOM 814 O O . GLY A 1 100 ? 5.333 -2.557 1.397 1.00 91.75 100 GLY A O 1
ATOM 815 N N . ILE A 1 101 ? 3.096 -2.598 1.652 1.00 93.62 101 ILE A N 1
ATOM 816 C CA . ILE A 1 101 ? 2.774 -1.899 0.402 1.00 93.62 101 ILE A CA 1
ATOM 817 C C . ILE A 1 101 ? 3.320 -0.464 0.424 1.00 93.62 101 ILE A C 1
ATOM 819 O O . ILE A 1 101 ? 3.992 -0.041 -0.524 1.00 93.62 101 ILE A O 1
ATOM 823 N N . VAL A 1 102 ? 3.106 0.269 1.521 1.00 92.12 102 VAL A N 1
ATOM 824 C CA . VAL A 1 102 ? 3.646 1.627 1.695 1.00 92.12 102 VAL A CA 1
ATOM 825 C C . VAL A 1 102 ? 5.176 1.612 1.651 1.00 92.12 102 VAL A C 1
ATOM 827 O O . VAL A 1 102 ? 5.767 2.395 0.906 1.00 92.12 102 VAL A O 1
ATOM 830 N N . ALA A 1 103 ? 5.831 0.681 2.349 1.00 91.12 103 ALA A N 1
ATOM 831 C CA . ALA A 1 103 ? 7.290 0.559 2.333 1.00 91.12 103 ALA A CA 1
ATOM 832 C C . ALA A 1 103 ? 7.847 0.273 0.925 1.00 91.12 103 ALA A C 1
ATOM 834 O O . ALA A 1 103 ? 8.842 0.876 0.514 1.00 91.12 103 ALA A O 1
ATOM 835 N N . LYS A 1 104 ? 7.182 -0.590 0.145 1.00 92.38 104 LYS A N 1
ATOM 836 C CA . LYS A 1 104 ? 7.557 -0.880 -1.251 1.00 92.38 104 LYS A CA 1
ATO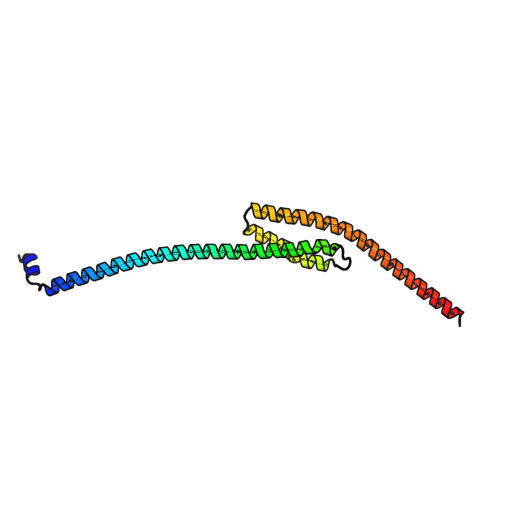M 837 C C . LYS A 1 104 ? 7.458 0.365 -2.136 1.00 92.38 104 LYS A C 1
ATOM 839 O O . LYS A 1 104 ? 8.302 0.566 -3.011 1.00 92.38 104 LYS A O 1
ATOM 844 N N . SER A 1 105 ? 6.471 1.227 -1.888 1.00 91.75 105 SER A N 1
ATOM 845 C CA . SER A 1 105 ? 6.311 2.490 -2.619 1.00 91.75 105 SER A CA 1
ATOM 846 C C . SER A 1 105 ? 7.505 3.431 -2.446 1.00 91.75 105 SER A C 1
ATOM 848 O O . SER A 1 105 ? 7.942 4.048 -3.422 1.00 91.75 105 SER A O 1
ATOM 850 N N . CYS A 1 106 ? 8.116 3.448 -1.258 1.00 90.25 106 CYS A N 1
ATOM 851 C CA . CYS A 1 106 ? 9.282 4.276 -0.954 1.00 90.25 106 CYS A CA 1
ATOM 852 C C . CYS A 1 106 ? 10.511 3.942 -1.814 1.00 90.25 106 CYS A C 1
ATOM 854 O O . CYS A 1 106 ? 11.366 4.801 -2.006 1.00 90.25 106 CYS A O 1
ATOM 856 N N . LEU A 1 107 ? 10.591 2.730 -2.376 1.00 89.06 107 LEU A N 1
ATOM 857 C CA . LEU A 1 107 ? 11.717 2.298 -3.215 1.00 89.06 107 LEU A CA 1
ATOM 858 C C . LEU A 1 107 ? 11.645 2.823 -4.658 1.00 89.06 107 LEU A C 1
ATOM 860 O O . LEU A 1 107 ? 12.666 2.906 -5.339 1.00 89.06 107 LEU A O 1
ATOM 864 N N . VAL A 1 108 ? 10.446 3.142 -5.153 1.00 89.19 108 VAL A N 1
ATOM 865 C CA . VAL A 1 108 ? 10.208 3.486 -6.572 1.00 89.19 108 VAL A CA 1
ATOM 866 C C . VAL A 1 108 ? 9.682 4.907 -6.775 1.00 89.19 108 VAL A C 1
ATOM 868 O O . VAL A 1 108 ? 9.737 5.449 -7.892 1.00 89.19 108 VAL A O 1
ATOM 871 N N . ALA A 1 109 ? 9.136 5.498 -5.715 1.00 89.94 109 ALA A N 1
ATOM 872 C CA . ALA A 1 109 ? 8.560 6.827 -5.711 1.00 89.94 109 ALA A CA 1
ATOM 873 C C . ALA A 1 109 ? 9.636 7.924 -5.690 1.00 89.94 109 ALA A C 1
ATOM 875 O O . ALA A 1 109 ? 10.789 7.710 -5.324 1.00 89.94 109 ALA A O 1
ATOM 876 N N . LYS A 1 110 ? 9.250 9.128 -6.122 1.00 91.00 110 LYS A N 1
ATOM 877 C CA . LYS A 1 110 ? 10.064 10.329 -5.896 1.00 91.00 110 LYS A CA 1
ATOM 878 C C . LYS A 1 110 ? 9.887 10.773 -4.445 1.00 91.00 110 LYS A C 1
ATOM 880 O O . LYS A 1 110 ? 8.825 10.542 -3.875 1.00 91.00 110 LYS A O 1
ATOM 885 N N . GLU A 1 111 ? 10.865 11.487 -3.903 1.00 91.00 111 GLU A N 1
ATOM 886 C CA . GLU A 1 111 ? 10.842 12.013 -2.531 1.00 91.00 111 GLU A CA 1
ATOM 887 C C . GLU A 1 111 ? 9.540 12.758 -2.187 1.00 91.00 111 GLU A C 1
ATOM 889 O O . GLU A 1 111 ? 8.913 12.469 -1.174 1.00 91.00 111 GLU A O 1
ATOM 894 N N . SER A 1 112 ? 9.053 13.626 -3.081 1.00 93.44 112 SER A N 1
ATOM 895 C CA . SER A 1 112 ? 7.789 14.347 -2.877 1.00 93.44 112 SER A CA 1
ATOM 896 C C . SER A 1 112 ? 6.563 13.432 -2.787 1.00 93.44 112 SER A C 1
ATOM 898 O O . SER A 1 112 ? 5.639 13.704 -2.026 1.00 93.44 112 SER A O 1
ATOM 900 N N . SER A 1 113 ? 6.545 12.331 -3.541 1.00 91.81 113 SER A N 1
ATOM 901 C CA . SER A 1 113 ? 5.472 11.336 -3.476 1.00 91.81 113 SER A CA 1
ATOM 902 C C . SER A 1 113 ? 5.556 10.513 -2.195 1.00 91.81 113 SER A C 1
ATOM 904 O O . SER A 1 113 ? 4.523 10.237 -1.598 1.00 91.81 113 SER A O 1
ATOM 906 N N . VAL A 1 114 ? 6.766 10.161 -1.750 1.00 92.31 114 VAL A N 1
ATOM 907 C CA . VAL A 1 114 ? 6.976 9.483 -0.461 1.00 92.31 114 VAL A CA 1
ATOM 908 C C . VAL A 1 114 ? 6.478 10.357 0.684 1.00 92.31 114 VAL A C 1
ATOM 910 O O . VAL A 1 114 ? 5.716 9.881 1.517 1.00 92.31 114 VAL A O 1
ATOM 913 N N . ALA A 1 115 ? 6.831 11.644 0.684 1.00 94.25 115 ALA A N 1
ATOM 914 C CA . ALA A 1 115 ? 6.356 12.592 1.686 1.00 94.25 115 ALA A CA 1
ATOM 915 C C . ALA A 1 115 ? 4.819 12.661 1.729 1.00 94.25 115 ALA A C 1
ATOM 917 O O . ALA A 1 115 ? 4.235 12.589 2.807 1.00 94.25 115 ALA A O 1
ATOM 918 N N . ALA A 1 116 ? 4.156 12.723 0.569 1.00 93.62 116 ALA A N 1
ATOM 919 C CA . ALA A 1 116 ? 2.695 12.741 0.495 1.00 93.62 116 ALA A CA 1
ATOM 920 C C . ALA A 1 116 ? 2.052 11.439 1.009 1.00 93.62 116 ALA A C 1
ATOM 922 O O . ALA A 1 116 ? 1.084 11.491 1.764 1.00 93.62 116 ALA A O 1
ATOM 923 N N . ILE A 1 117 ? 2.606 10.278 0.636 1.00 92.56 117 ILE A N 1
ATOM 924 C CA . ILE A 1 117 ? 2.137 8.960 1.096 1.00 92.56 117 ILE A CA 1
ATOM 925 C C . ILE A 1 117 ? 2.260 8.856 2.619 1.00 92.56 117 ILE A C 1
ATOM 927 O O . ILE A 1 117 ? 1.304 8.468 3.285 1.00 92.56 117 ILE A O 1
ATOM 931 N N . LEU A 1 118 ? 3.408 9.247 3.180 1.00 91.56 118 LEU A N 1
ATOM 932 C CA . LEU A 1 118 ? 3.640 9.199 4.624 1.00 91.56 118 LEU A CA 1
ATOM 933 C C . LEU A 1 118 ? 2.767 10.201 5.393 1.00 91.56 118 LEU A C 1
ATOM 935 O O . LEU A 1 118 ? 2.279 9.856 6.469 1.00 91.56 118 LEU A O 1
ATOM 939 N N . SER A 1 119 ? 2.529 11.402 4.847 1.00 92.94 119 SER A N 1
ATOM 940 C CA . SER A 1 119 ? 1.602 12.380 5.443 1.00 92.94 119 SER A CA 1
ATOM 941 C C . SER A 1 119 ? 0.197 11.796 5.532 1.00 92.94 119 SER A C 1
ATOM 943 O O . SER A 1 119 ? -0.375 11.737 6.618 1.00 92.94 119 SER A O 1
ATOM 945 N N . TYR A 1 120 ? -0.311 11.251 4.422 1.00 90.62 120 TYR A N 1
ATOM 946 C CA . TYR A 1 120 ? -1.628 10.616 4.383 1.00 90.62 120 TYR A CA 1
ATOM 947 C C . TYR A 1 120 ? -1.741 9.459 5.386 1.00 90.62 120 TYR A C 1
ATOM 949 O O . TYR A 1 120 ? -2.712 9.387 6.141 1.00 90.62 120 TYR A O 1
ATOM 957 N N . SER A 1 121 ? -0.745 8.564 5.430 1.00 88.94 121 SER A N 1
ATOM 958 C CA . SER A 1 121 ? -0.719 7.459 6.396 1.00 88.94 121 SER A CA 1
ATOM 959 C C . SER A 1 121 ? -0.733 7.960 7.841 1.00 88.94 121 SER A C 1
ATOM 961 O O . SER A 1 121 ? -1.436 7.390 8.676 1.00 88.94 121 SER A O 1
ATOM 963 N N . THR A 1 122 ? 0.011 9.028 8.140 1.00 89.69 122 THR A N 1
ATOM 964 C CA . THR A 1 122 ? 0.097 9.608 9.488 1.00 89.69 122 THR A CA 1
ATOM 965 C C . THR A 1 122 ? -1.238 10.218 9.909 1.00 89.69 122 THR A C 1
ATOM 967 O O . THR A 1 122 ? -1.768 9.852 10.957 1.00 89.69 122 THR A O 1
ATOM 970 N N . GLU A 1 123 ? -1.824 11.069 9.065 1.00 91.12 123 GLU A N 1
ATOM 971 C CA . GLU A 1 123 ? -3.120 11.716 9.319 1.00 91.12 123 GLU A CA 1
ATOM 972 C C . GLU A 1 123 ? -4.245 10.681 9.482 1.00 91.12 123 GLU A C 1
ATOM 974 O O . GLU A 1 123 ? -5.050 10.755 10.412 1.00 91.12 123 GLU A O 1
ATOM 979 N N . THR A 1 124 ? -4.266 9.658 8.623 1.00 88.88 124 THR A N 1
ATOM 980 C CA . THR A 1 124 ? -5.255 8.571 8.699 1.00 88.88 124 THR A CA 1
ATOM 981 C C . THR A 1 124 ? -5.106 7.770 9.993 1.00 88.88 124 THR A C 1
ATOM 983 O O . THR A 1 124 ? -6.102 7.445 10.641 1.00 88.88 124 THR A O 1
ATOM 986 N N . THR A 1 125 ? -3.868 7.478 10.401 1.00 88.75 125 THR A N 1
ATOM 987 C CA . THR A 1 125 ? -3.582 6.736 11.638 1.00 88.75 125 THR A CA 1
ATOM 988 C C . THR A 1 125 ? -4.017 7.520 12.874 1.00 88.75 125 THR A C 1
ATOM 990 O O . THR A 1 125 ? -4.599 6.940 13.791 1.00 88.75 125 THR A O 1
ATOM 993 N N . GLU A 1 126 ? -3.791 8.834 12.900 1.00 91.62 126 GLU A N 1
ATOM 994 C CA . GLU A 1 126 ? -4.220 9.694 14.006 1.00 91.62 126 GLU A CA 1
ATOM 995 C C . GLU A 1 126 ? -5.746 9.661 14.185 1.00 91.62 126 GLU A C 1
ATOM 997 O O . GLU A 1 126 ? -6.247 9.423 15.292 1.00 91.62 126 GLU A O 1
ATOM 1002 N N . VAL A 1 127 ? -6.492 9.823 13.086 1.00 91.94 127 VAL A N 1
ATOM 1003 C CA . VAL A 1 127 ? -7.960 9.740 13.096 1.00 91.94 127 VAL A CA 1
ATOM 1004 C C . VAL A 1 127 ? -8.426 8.350 13.526 1.00 91.94 127 VAL A C 1
ATOM 1006 O O . VAL A 1 127 ? -9.317 8.236 14.371 1.00 91.94 127 VAL A O 1
ATOM 1009 N N . PHE A 1 128 ? -7.807 7.294 12.998 1.00 91.38 128 PHE A N 1
ATOM 1010 C CA . PHE A 1 128 ? -8.134 5.913 13.343 1.00 91.38 128 PHE A CA 1
ATOM 1011 C C . PHE A 1 128 ? -7.960 5.633 14.842 1.00 91.38 128 PHE A C 1
ATOM 1013 O O . PHE A 1 128 ? -8.890 5.142 15.481 1.00 91.38 128 PHE A O 1
ATOM 1020 N N . ILE A 1 129 ? -6.817 6.000 15.433 1.00 92.56 129 ILE A N 1
ATOM 1021 C CA . ILE A 1 129 ? -6.548 5.792 16.867 1.00 92.56 129 ILE A CA 1
ATOM 1022 C C . ILE A 1 129 ? -7.576 6.533 17.725 1.00 92.56 129 ILE A C 1
ATOM 1024 O O . ILE A 1 129 ? -8.094 5.977 18.700 1.00 92.56 129 ILE A O 1
ATOM 1028 N N . LYS A 1 130 ? -7.904 7.777 17.357 1.00 94.06 130 LYS A N 1
ATOM 1029 C CA . LYS A 1 130 ? -8.910 8.566 18.070 1.00 94.06 130 LYS A CA 1
ATOM 1030 C C . LYS A 1 130 ? -10.279 7.885 18.037 1.00 94.06 130 LYS A C 1
ATOM 1032 O O . LYS A 1 130 ? -10.906 7.746 19.083 1.00 94.06 130 LYS A O 1
ATOM 1037 N N . LEU A 1 131 ? -10.724 7.433 16.866 1.00 93.81 131 LEU A N 1
ATOM 1038 C CA . LEU A 1 131 ? -12.015 6.759 16.717 1.00 93.81 131 LEU A CA 1
ATOM 1039 C C . LEU A 1 131 ? -12.059 5.412 17.440 1.00 93.81 131 LEU A C 1
ATOM 1041 O O . LEU A 1 131 ? -13.068 5.097 18.063 1.00 93.81 131 LEU A O 1
ATOM 1045 N N . MET A 1 132 ? -10.969 4.644 17.418 1.00 93.56 132 MET A N 1
ATOM 1046 C CA . MET A 1 132 ? -10.872 3.380 18.153 1.00 93.56 132 MET A CA 1
ATOM 1047 C C . MET A 1 132 ? -11.043 3.575 19.658 1.00 93.56 132 MET A C 1
ATOM 1049 O O . MET A 1 132 ? -11.745 2.798 20.303 1.00 93.56 132 MET A O 1
ATOM 1053 N N . LYS A 1 133 ? -10.458 4.641 20.215 1.00 94.06 133 LYS A N 1
ATOM 1054 C CA . LYS A 1 133 ? -10.628 4.977 21.631 1.00 94.06 133 LYS A CA 1
ATOM 1055 C C . LYS A 1 133 ? -12.093 5.252 21.982 1.00 94.06 133 LYS A C 1
ATOM 1057 O O . LYS A 1 133 ? -12.576 4.748 22.991 1.00 94.06 133 LYS A O 1
ATOM 1062 N N . GLU A 1 134 ? -12.795 6.034 21.164 1.00 94.31 134 GLU A N 1
ATOM 1063 C CA . GLU A 1 134 ? -14.223 6.314 21.377 1.00 94.31 134 GLU A CA 1
ATOM 1064 C C . GLU A 1 134 ? -15.073 5.046 21.206 1.00 94.31 134 GLU A C 1
ATOM 1066 O O . GLU A 1 134 ? -15.983 4.782 21.993 1.00 94.31 134 GLU A O 1
ATOM 1071 N N . ARG A 1 135 ? -14.739 4.211 20.216 1.00 94.00 135 ARG A N 1
ATOM 1072 C CA . ARG A 1 135 ? -15.418 2.938 19.958 1.00 94.00 135 ARG A CA 1
ATOM 1073 C C . ARG A 1 135 ? -15.324 1.978 21.141 1.00 94.00 135 ARG A C 1
ATOM 1075 O O . ARG A 1 135 ? -16.319 1.339 21.471 1.00 94.00 135 ARG A O 1
ATOM 1082 N N . GLU A 1 136 ? -14.169 1.907 21.797 1.00 93.62 136 GLU A N 1
ATOM 1083 C CA . GLU A 1 136 ? -13.967 1.053 22.973 1.00 93.62 136 GLU A CA 1
ATOM 1084 C C . GLU A 1 136 ? -14.942 1.397 24.111 1.00 93.62 136 GLU A C 1
ATOM 1086 O O . GLU A 1 136 ? -15.508 0.507 24.747 1.00 93.62 136 GLU A O 1
ATOM 1091 N N . VAL A 1 137 ? -15.220 2.688 24.325 1.00 95.31 137 VAL A N 1
ATOM 1092 C CA . VAL A 1 137 ? -16.208 3.136 25.321 1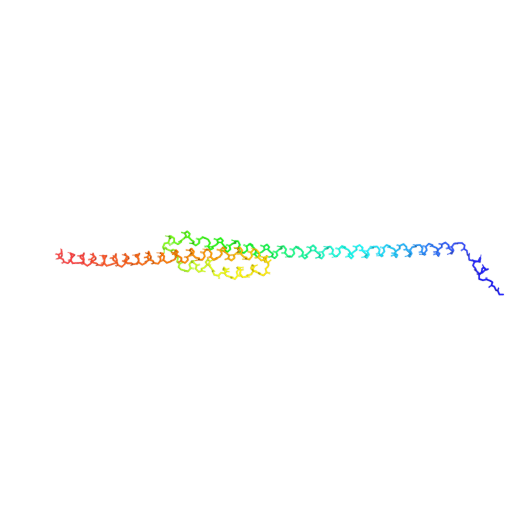.00 95.31 137 VAL A CA 1
ATOM 1093 C C . VAL A 1 137 ? -17.606 2.622 24.968 1.00 95.31 137 VAL A C 1
ATOM 1095 O O . VAL A 1 137 ? -18.322 2.108 25.831 1.00 95.31 137 VAL A O 1
ATOM 1098 N N . VAL A 1 138 ? -17.993 2.721 23.695 1.00 95.25 138 VAL A N 1
ATOM 1099 C CA . VAL A 1 138 ? -19.309 2.268 23.220 1.00 95.25 138 VAL A CA 1
ATOM 1100 C C . VAL A 1 138 ? -19.449 0.747 23.329 1.00 95.25 138 VAL A C 1
ATOM 1102 O O . VAL A 1 138 ? -20.479 0.269 23.808 1.00 95.25 138 VAL A O 1
ATOM 1105 N N . LEU A 1 139 ? -18.411 -0.015 22.973 1.00 95.06 139 LEU A N 1
ATOM 1106 C CA . LEU A 1 139 ? -18.376 -1.470 23.164 1.00 95.06 139 LEU A CA 1
ATOM 1107 C C . LEU A 1 139 ? -18.512 -1.853 24.644 1.00 95.06 139 LEU A C 1
ATOM 1109 O O . LEU A 1 139 ? -19.238 -2.790 24.983 1.00 95.06 139 LEU A O 1
ATOM 1113 N N . GLY A 1 140 ? -17.869 -1.101 25.541 1.00 95.00 140 GLY A N 1
ATOM 1114 C CA . GLY A 1 140 ? -18.017 -1.278 26.985 1.00 95.00 140 GLY A CA 1
ATOM 1115 C C . GLY A 1 140 ?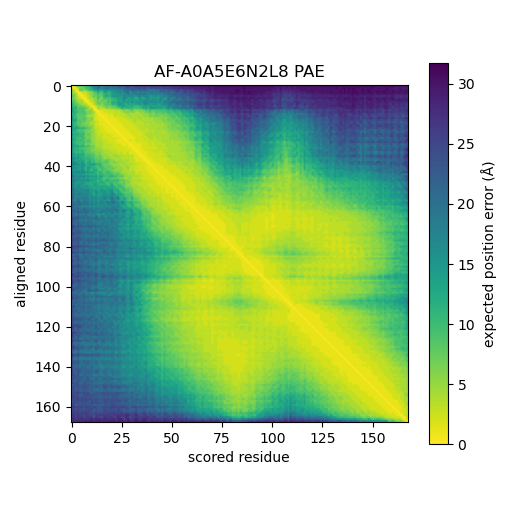 -19.464 -1.099 27.458 1.00 95.00 140 GLY A C 1
ATOM 1116 O O . GLY A 1 140 ? -19.971 -1.909 28.244 1.00 95.00 140 GLY A O 1
ATOM 1117 N N . HIS A 1 141 ? -20.164 -0.083 26.945 1.00 95.94 141 HIS A N 1
ATOM 1118 C CA . HIS A 1 141 ? -21.587 0.114 27.231 1.00 95.94 141 HIS A CA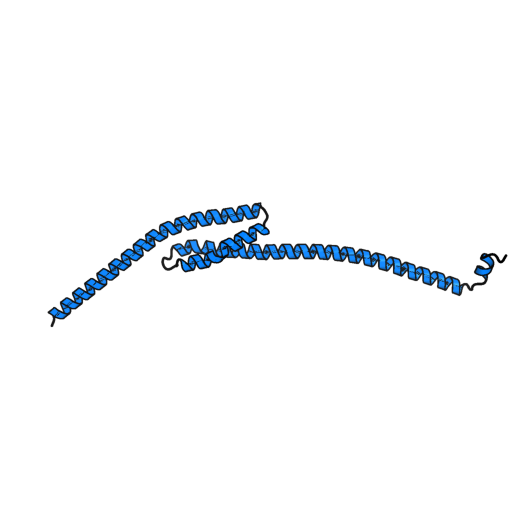 1
ATOM 1119 C C . HIS A 1 141 ? -22.456 -1.012 26.664 1.00 95.94 141 HIS A C 1
ATOM 1121 O O . HIS A 1 141 ? -23.312 -1.521 27.388 1.00 95.94 141 HIS A O 1
ATOM 1127 N N . GLN A 1 142 ? -22.217 -1.449 25.423 1.00 95.12 142 GLN A N 1
ATOM 1128 C CA . GLN A 1 142 ? -22.942 -2.570 24.816 1.00 95.12 142 GLN A CA 1
ATOM 1129 C C . GLN A 1 142 ? -22.817 -3.836 25.672 1.00 95.12 142 GLN A C 1
ATOM 1131 O O . GLN A 1 142 ? -23.824 -4.433 26.051 1.00 95.12 142 GLN A O 1
ATOM 1136 N N . LYS A 1 143 ? -21.592 -4.184 26.074 1.00 95.06 143 LYS A N 1
ATOM 1137 C CA . LYS A 1 143 ? -21.334 -5.338 26.942 1.00 95.06 143 LYS A CA 1
ATOM 1138 C C . LYS A 1 143 ? -22.044 -5.219 28.294 1.00 95.06 143 LYS A C 1
ATOM 1140 O O . LYS A 1 143 ? -22.553 -6.202 28.826 1.00 95.06 143 LYS A O 1
ATOM 1145 N N . THR A 1 144 ? -22.098 -4.014 28.855 1.00 96.62 144 THR A N 1
ATOM 1146 C CA . THR A 1 144 ? -22.808 -3.751 30.114 1.00 96.62 144 THR A CA 1
ATOM 1147 C C . THR A 1 144 ? -24.321 -3.946 29.958 1.00 96.62 144 THR A C 1
ATOM 1149 O O . THR A 1 144 ? -24.949 -4.573 30.812 1.00 96.62 144 THR A O 1
ATOM 1152 N N . ILE A 1 145 ? -24.904 -3.464 28.855 1.00 96.31 145 ILE A N 1
ATOM 1153 C CA . ILE A 1 145 ? -26.323 -3.666 28.524 1.00 96.31 145 ILE A CA 1
ATOM 1154 C C . ILE A 1 145 ? -26.632 -5.161 28.380 1.00 96.31 145 ILE A C 1
ATOM 1156 O O . ILE A 1 145 ? -27.607 -5.634 28.959 1.00 96.31 145 ILE A O 1
ATOM 1160 N N . GLU A 1 146 ? -25.783 -5.918 27.682 1.00 96.19 146 GLU A N 1
ATOM 1161 C CA . GLU A 1 146 ? -25.939 -7.370 27.515 1.00 96.19 146 GLU A CA 1
ATOM 1162 C C . GLU A 1 146 ? -25.937 -8.116 28.860 1.00 96.19 146 GLU A C 1
ATOM 1164 O O . GLU A 1 146 ? -26.770 -8.999 29.089 1.00 96.19 146 GLU A O 1
ATOM 1169 N N . ILE A 1 147 ? -25.057 -7.729 29.791 1.00 96.81 147 ILE A N 1
ATOM 1170 C CA . ILE A 1 147 ? -25.008 -8.301 31.147 1.00 96.81 147 ILE A CA 1
ATOM 1171 C C . ILE A 1 147 ? -26.304 -8.010 31.918 1.00 96.81 147 ILE A C 1
ATOM 1173 O O . ILE A 1 147 ? -26.874 -8.917 32.540 1.00 96.81 147 ILE A O 1
ATOM 1177 N N . TYR A 1 148 ? -26.795 -6.767 31.880 1.00 97.31 148 TYR A N 1
ATOM 1178 C CA . TYR A 1 148 ? -28.046 -6.411 32.552 1.00 97.31 148 TYR A CA 1
ATOM 1179 C C . TYR A 1 148 ? -29.248 -7.126 31.939 1.00 97.31 148 TYR A C 1
ATOM 1181 O O . TYR A 1 148 ? -30.070 -7.657 32.684 1.00 97.31 148 TYR A O 1
ATOM 1189 N N . GLN A 1 149 ? -29.320 -7.223 30.610 1.00 97.44 149 GLN A N 1
ATOM 1190 C CA . GLN A 1 149 ? -30.391 -7.946 29.931 1.00 97.44 149 GLN A CA 1
ATOM 1191 C C . GLN A 1 149 ? -30.400 -9.430 30.318 1.00 97.44 149 GLN A C 1
ATOM 1193 O O . GLN A 1 149 ? -31.454 -9.981 30.623 1.00 97.44 149 GLN A O 1
ATOM 1198 N N . SER A 1 150 ? -29.229 -10.069 30.383 1.00 96.94 150 SER A N 1
ATOM 1199 C CA . SER A 1 150 ? -29.098 -11.455 30.850 1.00 96.94 150 SER A CA 1
ATOM 1200 C C . SER A 1 150 ? -29.589 -11.629 32.295 1.00 96.94 150 SER A C 1
ATOM 1202 O O . SER A 1 150 ? -30.315 -12.575 32.611 1.00 96.94 150 SER A O 1
ATOM 1204 N N . THR A 1 151 ? -29.263 -10.672 33.168 1.00 96.25 151 THR A N 1
ATOM 1205 C CA . THR A 1 151 ? -29.708 -10.672 34.571 1.00 96.25 151 THR A CA 1
ATOM 1206 C C . THR A 1 151 ? -31.226 -10.511 34.685 1.00 96.25 151 THR A C 1
ATOM 1208 O O . THR A 1 151 ?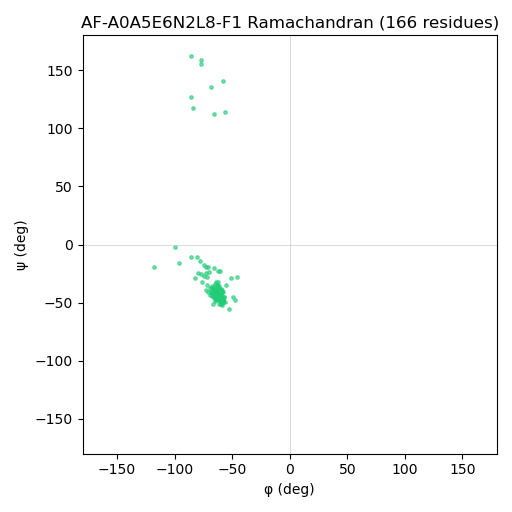 -31.859 -11.251 35.439 1.00 96.25 151 THR A O 1
ATOM 1211 N N . ILE A 1 152 ? -31.816 -9.591 33.913 1.00 96.25 152 ILE A N 1
ATOM 1212 C CA . ILE A 1 152 ? -33.270 -9.382 33.845 1.00 96.25 152 ILE A CA 1
ATOM 1213 C C . ILE A 1 152 ? -33.961 -10.663 33.379 1.00 96.25 152 ILE A C 1
ATOM 1215 O O . ILE A 1 152 ? -34.843 -11.158 34.076 1.00 96.25 152 ILE A O 1
ATOM 1219 N N . ASN A 1 153 ? -33.503 -11.252 32.271 1.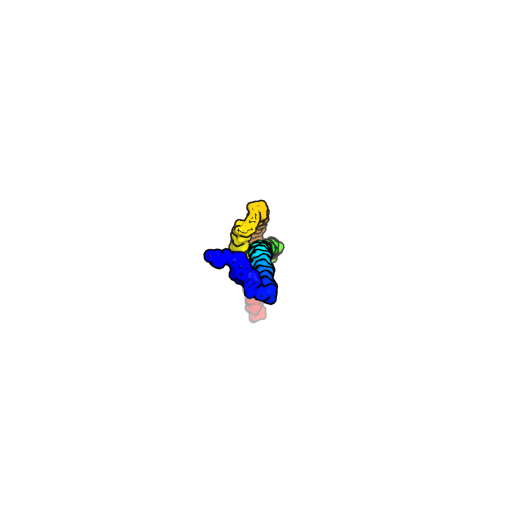00 97.06 153 ASN A N 1
ATOM 1220 C CA . ASN A 1 153 ? -34.072 -12.487 31.730 1.00 97.06 153 ASN A CA 1
ATOM 1221 C C . ASN A 1 153 ? -34.014 -13.635 32.758 1.00 97.06 153 ASN A C 1
ATOM 1223 O O . ASN A 1 153 ? -34.963 -14.402 32.905 1.00 97.06 153 ASN A O 1
ATOM 1227 N N . SER A 1 154 ? -32.910 -13.752 33.505 1.00 96.31 154 SER A N 1
ATOM 1228 C CA . SER A 1 154 ? -32.765 -14.748 34.576 1.00 96.31 154 SER A CA 1
ATOM 1229 C C . SER A 1 154 ? -33.761 -14.520 35.722 1.00 96.31 154 SER A C 1
ATOM 1231 O O . SER A 1 154 ? -34.413 -15.461 36.180 1.00 96.31 154 SER A O 1
ATOM 1233 N N . ALA A 1 155 ? -33.934 -13.267 36.152 1.00 95.31 155 ALA A N 1
ATOM 1234 C CA . ALA A 1 155 ? -34.892 -12.907 37.195 1.00 95.31 155 ALA A CA 1
ATOM 1235 C C . ALA A 1 155 ? -36.350 -13.139 36.758 1.00 95.31 155 ALA A C 1
ATOM 1237 O O . ALA A 1 155 ? -37.161 -13.621 37.552 1.00 95.31 155 ALA A O 1
ATOM 1238 N N . GLU A 1 156 ? -36.685 -12.842 35.500 1.00 95.44 156 GLU A N 1
ATOM 1239 C CA . GLU A 1 156 ? -38.003 -13.127 34.924 1.00 95.44 156 GLU A CA 1
ATOM 1240 C C . GLU A 1 156 ? -38.297 -14.629 34.899 1.00 95.44 156 GLU A C 1
ATOM 1242 O O . GLU A 1 156 ? -39.351 -15.046 35.382 1.00 95.44 156 GLU A O 1
ATOM 1247 N N . ASN A 1 157 ? -37.335 -15.442 34.455 1.00 95.56 157 ASN A N 1
ATOM 1248 C CA . ASN A 1 157 ? -37.454 -16.900 34.466 1.00 95.56 157 ASN A CA 1
ATOM 1249 C C . ASN A 1 157 ? -37.682 -17.456 35.883 1.00 95.56 157 ASN A C 1
ATOM 1251 O O . ASN A 1 157 ? -38.497 -18.360 36.080 1.00 95.56 157 ASN A O 1
ATOM 1255 N N . GLU A 1 158 ? -36.988 -16.919 36.891 1.00 94.38 158 GLU A N 1
ATOM 1256 C CA . GLU A 1 158 ? -37.162 -17.342 38.285 1.00 94.38 158 GLU A CA 1
ATOM 1257 C C . GLU A 1 158 ? -38.532 -16.932 38.847 1.00 94.38 158 GLU A C 1
ATOM 1259 O O . GLU A 1 158 ? -39.201 -17.733 39.507 1.00 94.38 158 GLU A O 1
ATOM 1264 N N . LYS A 1 159 ? -38.993 -15.714 38.543 1.00 93.38 159 LYS A N 1
ATOM 1265 C CA . LYS A 1 159 ? -40.339 -15.249 38.903 1.00 93.38 159 LYS A CA 1
ATOM 1266 C C . LYS A 1 159 ? -41.408 -16.168 38.305 1.00 93.38 159 LYS A C 1
ATOM 1268 O O . LYS A 1 159 ? -42.303 -16.613 39.027 1.00 93.38 159 LYS A O 1
ATOM 1273 N N . ASP A 1 160 ? -41.298 -16.492 37.020 1.00 94.31 160 ASP A N 1
ATOM 1274 C CA . ASP A 1 160 ? -42.253 -17.362 36.329 1.00 94.31 160 ASP A CA 1
ATOM 1275 C C . ASP A 1 160 ? -42.239 -18.786 36.910 1.00 94.31 160 ASP A C 1
ATOM 1277 O O . ASP A 1 160 ? -43.300 -19.383 37.137 1.00 94.31 160 ASP A O 1
ATOM 1281 N N . ARG A 1 161 ? -41.055 -19.296 37.282 1.00 93.62 161 ARG A N 1
ATOM 1282 C CA . ARG A 1 161 ? -40.911 -20.563 38.015 1.00 93.62 161 ARG A CA 1
ATOM 1283 C C . ARG A 1 161 ? -41.669 -20.539 39.341 1.00 93.62 161 ARG A C 1
ATOM 1285 O O . ARG A 1 161 ? -42.402 -21.485 39.631 1.00 93.62 161 ARG A O 1
ATOM 1292 N N . ILE A 1 162 ? -41.518 -19.489 40.145 1.00 94.25 162 ILE A N 1
ATOM 1293 C CA . ILE A 1 162 ? -42.201 -19.371 41.443 1.00 94.25 162 ILE A CA 1
ATOM 1294 C C . ILE A 1 162 ? -43.722 -19.301 41.251 1.00 94.25 162 ILE A C 1
ATOM 1296 O O . ILE A 1 162 ? -44.450 -20.043 41.910 1.00 94.25 162 ILE A O 1
ATOM 1300 N N . ILE A 1 163 ? -44.207 -18.480 40.315 1.00 93.19 163 ILE A N 1
ATOM 1301 C CA . ILE A 1 163 ? -45.646 -18.352 40.027 1.00 93.19 163 ILE A CA 1
ATOM 1302 C C . ILE A 1 163 ? -46.246 -19.697 39.600 1.00 93.19 163 ILE A C 1
ATOM 1304 O O . ILE A 1 163 ? -47.336 -20.053 40.053 1.00 93.19 163 ILE A O 1
ATOM 1308 N N . SER A 1 164 ? -45.537 -20.465 38.767 1.00 92.31 164 SER A N 1
ATOM 1309 C CA . SER A 1 164 ? -45.999 -21.787 38.324 1.00 92.31 164 SER A CA 1
ATOM 1310 C C . SER A 1 164 ? -46.149 -22.787 39.477 1.00 92.31 164 SER A C 1
ATOM 1312 O O . SER A 1 164 ? -47.057 -23.612 39.454 1.00 92.31 164 SER A O 1
ATOM 1314 N N . ARG A 1 165 ? -45.309 -22.679 40.515 1.00 90.56 165 ARG A N 1
ATOM 1315 C CA . ARG A 1 165 ? -45.385 -23.524 41.716 1.00 90.56 165 ARG A CA 1
ATOM 1316 C C . ARG A 1 165 ? -46.505 -23.128 42.673 1.00 90.56 165 ARG A C 1
ATOM 1318 O O . ARG A 1 165 ? -46.928 -23.977 43.435 1.00 90.56 165 ARG A O 1
ATOM 1325 N N . ILE A 1 166 ? -46.944 -21.868 42.662 1.00 89.44 166 ILE A N 1
ATOM 1326 C CA . ILE A 1 166 ? -48.042 -21.378 43.519 1.00 89.44 166 ILE A CA 1
ATOM 1327 C C . ILE A 1 166 ? -49.413 -21.698 42.907 1.00 89.44 166 ILE A C 1
ATOM 1329 O O . ILE A 1 166 ? -50.401 -21.823 43.622 1.00 89.44 166 ILE A O 1
ATOM 1333 N N . LYS A 1 167 ? -49.492 -21.780 41.573 1.00 75.25 167 LYS A N 1
ATOM 1334 C CA . LYS A 1 167 ? -50.735 -22.094 40.851 1.00 75.25 167 LYS A CA 1
ATOM 1335 C C . LYS A 1 167 ? -51.074 -23.592 40.810 1.00 75.25 167 LYS A C 1
ATOM 1337 O O . LYS A 1 167 ? -52.184 -23.916 40.394 1.00 75.25 167 LYS A O 1
ATOM 1342 N N . ASN A 1 168 ? -50.144 -24.457 41.215 1.00 52.69 168 ASN A N 1
ATOM 1343 C CA . ASN A 1 168 ? -50.359 -25.888 41.459 1.00 52.69 168 ASN A CA 1
ATOM 1344 C C . ASN A 1 168 ? -50.545 -26.134 42.955 1.00 52.69 168 ASN A C 1
ATOM 1346 O O . ASN A 1 168 ? -51.316 -27.056 43.292 1.00 52.69 168 ASN A O 1
#

Mean predicted aligned error: 10.65 Å

Nearest PDB structures (foldseek):
  4tko-assembly1_B  TM=3.698E-01  e=4.238E+00  Aquifex aeolicus VF5